Protein AF-A0A842LMY2-F1 (afdb_monomer_lite)

Secondary structure (DSSP, 8-state):
-HHHHHHHHHHHHHHHHHHHHHHSTTTTT-HHHHHHHHHHHHHHHHHHHHHTT-HHHHHHHHHHHHHHHHHHHHHHHHHHHTT-S--

Foldseek 3Di:
DVLVVLLVLLVVQLVQLVCCLPPNPLNVFFPVSSVVSVVSNLVSVLSNCVSVVVVVCNVVSVVVVVVVVVVVVVVCVVCVVVVNGGD

Structure (mmCIF, N/CA/C/O backbone):
data_AF-A0A842LMY2-F1
#
_entry.id   AF-A0A842LMY2-F1
#
loop_
_atom_site.group_PDB
_atom_site.id
_atom_site.type_symbol
_atom_site.label_atom_id
_atom_site.label_alt_id
_atom_site.label_comp_id
_atom_site.label_asym_id
_atom_site.label_entity_id
_atom_site.label_seq_id
_atom_site.pdbx_PDB_ins_code
_atom_site.Cartn_x
_atom_site.Cartn_y
_atom_site.Cartn_z
_atom_site.occupancy
_atom_site.B_iso_or_equiv
_atom_site.auth_seq_id
_atom_site.auth_comp_id
_atom_site.auth_asym_id
_atom_site.auth_atom_id
_atom_site.pdbx_PDB_model_num
ATOM 1 N N . MET A 1 1 ? 16.483 5.927 -19.472 1.00 59.88 1 MET A N 1
ATOM 2 C CA . MET A 1 1 ? 16.348 7.099 -18.576 1.00 59.88 1 MET A CA 1
ATOM 3 C C . MET A 1 1 ? 14.987 7.164 -17.877 1.00 59.88 1 MET A C 1
ATOM 5 O O . MET A 1 1 ? 14.974 7.040 -16.666 1.00 59.88 1 MET A O 1
ATOM 9 N N . TYR A 1 2 ? 13.844 7.286 -18.571 1.00 73.19 2 TYR A N 1
ATOM 10 C CA . TYR A 1 2 ? 12.528 7.371 -17.895 1.00 73.19 2 TYR A CA 1
ATOM 11 C C . TYR A 1 2 ? 12.128 6.112 -17.109 1.00 73.19 2 TYR A C 1
ATOM 13 O O . TYR A 1 2 ? 11.569 6.221 -16.022 1.00 73.19 2 TYR A O 1
ATOM 21 N N . SER A 1 3 ? 12.461 4.925 -17.616 1.00 81.88 3 SER A N 1
ATOM 22 C CA . SER A 1 3 ? 12.148 3.664 -16.933 1.00 81.88 3 SER A CA 1
ATOM 23 C C . SER A 1 3 ? 12.881 3.530 -15.593 1.00 81.88 3 SER A C 1
ATOM 25 O O . SER A 1 3 ? 12.301 3.091 -14.609 1.00 81.88 3 SER A O 1
ATOM 27 N N . GLU A 1 4 ? 14.132 3.980 -15.508 1.00 90.81 4 GLU A N 1
ATOM 28 C CA . GLU A 1 4 ? 14.915 3.911 -14.267 1.00 90.81 4 GLU A CA 1
ATOM 29 C C . GLU A 1 4 ? 14.335 4.812 -13.171 1.00 90.81 4 GLU A C 1
ATOM 31 O O . GLU A 1 4 ? 14.319 4.426 -12.007 1.00 90.81 4 GLU A O 1
ATOM 36 N N . ILE A 1 5 ? 13.781 5.974 -13.539 1.00 93.12 5 ILE A N 1
ATOM 37 C CA . ILE A 1 5 ? 13.087 6.864 -12.595 1.00 93.12 5 ILE A CA 1
ATOM 38 C C . ILE A 1 5 ? 11.890 6.142 -11.968 1.00 93.12 5 ILE A C 1
ATOM 40 O O . ILE A 1 5 ? 11.691 6.236 -10.760 1.00 93.12 5 ILE A O 1
ATOM 44 N N . ILE A 1 6 ? 11.125 5.389 -12.766 1.00 92.56 6 ILE A N 1
ATOM 45 C CA . ILE A 1 6 ? 9.979 4.600 -12.287 1.00 92.56 6 ILE A CA 1
ATOM 46 C C . ILE A 1 6 ? 10.442 3.536 -11.288 1.00 92.56 6 ILE A C 1
ATOM 48 O O . ILE A 1 6 ? 9.833 3.389 -10.229 1.00 92.56 6 ILE A O 1
ATOM 52 N N . LEU A 1 7 ? 11.541 2.838 -11.586 1.00 93.19 7 LEU A N 1
ATOM 53 C CA . LEU A 1 7 ? 12.099 1.824 -10.694 1.00 93.19 7 LEU A CA 1
ATOM 54 C C . LEU A 1 7 ? 12.592 2.430 -9.373 1.00 93.19 7 LEU A C 1
ATOM 56 O O . LEU A 1 7 ? 12.242 1.929 -8.305 1.00 93.19 7 LEU A O 1
ATOM 60 N N . TYR A 1 8 ? 13.375 3.512 -9.423 1.00 95.44 8 TYR A N 1
ATOM 61 C CA . TYR A 1 8 ? 13.890 4.164 -8.215 1.00 95.44 8 TYR A CA 1
ATOM 62 C C . TYR A 1 8 ? 12.776 4.783 -7.372 1.00 95.44 8 TYR A C 1
ATOM 64 O O . TYR A 1 8 ? 12.807 4.673 -6.147 1.00 95.44 8 TYR A O 1
ATOM 72 N N . LEU A 1 9 ? 11.768 5.381 -8.011 1.00 95.88 9 LEU A N 1
ATOM 73 C CA . LEU A 1 9 ? 10.586 5.890 -7.324 1.00 95.88 9 LEU A CA 1
ATOM 74 C C . LEU A 1 9 ? 9.793 4.751 -6.672 1.00 95.88 9 LEU A C 1
ATOM 76 O O . LEU A 1 9 ? 9.396 4.872 -5.515 1.00 95.88 9 LEU A O 1
ATOM 80 N N . GLY A 1 10 ? 9.612 3.634 -7.380 1.00 95.44 10 GLY A N 1
ATOM 81 C CA . GLY A 1 10 ? 8.963 2.436 -6.852 1.00 95.44 10 GLY A CA 1
ATOM 82 C C . GLY A 1 10 ? 9.677 1.889 -5.617 1.00 95.44 10 GLY A C 1
ATOM 83 O O . GLY A 1 10 ? 9.053 1.706 -4.575 1.00 95.44 10 GLY A O 1
ATOM 84 N N . LEU A 1 11 ? 11.000 1.719 -5.689 1.00 96.38 11 LEU A N 1
ATOM 85 C CA . LEU A 1 11 ? 11.829 1.292 -4.556 1.00 96.38 11 LEU A CA 1
ATOM 86 C C . LEU A 1 11 ? 11.746 2.265 -3.374 1.00 96.38 11 LEU A C 1
ATOM 88 O O . LEU A 1 11 ? 11.600 1.834 -2.229 1.00 96.38 11 LEU A O 1
ATOM 92 N N . PHE A 1 12 ? 11.801 3.570 -3.644 1.00 96.88 12 PHE A N 1
ATOM 93 C CA . PHE A 1 12 ? 11.662 4.599 -2.619 1.00 96.88 12 PHE A CA 1
ATOM 94 C C . PHE A 1 12 ? 10.307 4.507 -1.906 1.00 96.88 12 PHE A C 1
ATOM 96 O O . PHE A 1 12 ? 10.264 4.492 -0.678 1.00 96.88 12 PHE A O 1
ATOM 103 N N . LEU A 1 13 ? 9.213 4.377 -2.659 1.00 96.12 13 LEU A N 1
ATOM 104 C CA . LEU A 1 13 ? 7.858 4.242 -2.118 1.00 96.12 13 LEU A CA 1
ATOM 105 C C . LEU A 1 13 ? 7.682 2.961 -1.296 1.00 96.12 13 LEU A C 1
ATOM 107 O O . LEU A 1 13 ? 7.089 3.019 -0.219 1.00 96.12 13 LEU A O 1
ATOM 111 N N . VAL A 1 14 ? 8.230 1.827 -1.752 1.00 96.69 14 VAL A N 1
ATOM 112 C CA . VAL A 1 14 ? 8.178 0.559 -1.003 1.00 96.69 14 VAL A CA 1
ATOM 113 C C . VAL A 1 14 ? 8.839 0.718 0.360 1.00 96.69 14 VAL A C 1
ATOM 115 O O . VAL A 1 14 ? 8.216 0.410 1.377 1.00 96.69 14 VAL A O 1
ATOM 118 N N . LEU A 1 15 ? 10.077 1.218 0.381 1.00 96.00 15 LEU A N 1
ATOM 119 C CA . LEU A 1 15 ? 10.859 1.367 1.607 1.00 96.00 15 LEU A CA 1
ATOM 120 C C . LEU A 1 15 ? 10.243 2.407 2.541 1.00 96.00 15 LEU A C 1
ATOM 122 O O . LEU A 1 15 ? 10.052 2.137 3.726 1.00 96.00 15 LEU A O 1
ATOM 126 N N . PHE A 1 16 ? 9.896 3.580 2.012 1.00 95.25 16 PHE A N 1
ATOM 127 C CA . PHE A 1 16 ? 9.340 4.662 2.813 1.00 95.25 16 PHE A CA 1
ATOM 128 C C . PHE A 1 16 ? 7.957 4.301 3.360 1.00 95.25 16 PHE A C 1
ATOM 130 O O . PHE A 1 16 ? 7.710 4.494 4.546 1.00 95.25 16 PHE A O 1
ATOM 137 N N . GLY A 1 17 ? 7.086 3.707 2.539 1.00 92.25 17 GLY A N 1
ATOM 138 C CA . GLY A 1 17 ? 5.780 3.214 2.972 1.00 92.25 17 GLY A CA 1
ATOM 139 C C . GLY A 1 17 ? 5.902 2.136 4.049 1.00 92.25 17 GLY A C 1
ATOM 140 O O . GLY A 1 17 ? 5.251 2.231 5.085 1.00 92.25 17 GLY A O 1
ATOM 141 N N . ALA A 1 18 ? 6.801 1.161 3.875 1.00 94.12 18 ALA A N 1
ATOM 142 C CA . ALA A 1 18 ? 7.020 0.103 4.864 1.00 94.12 18 ALA A CA 1
ATOM 143 C C . ALA A 1 18 ? 7.528 0.648 6.210 1.00 94.12 18 ALA A C 1
ATOM 145 O O . ALA A 1 18 ? 7.025 0.263 7.267 1.00 94.12 18 ALA A O 1
ATOM 146 N N . ILE A 1 19 ? 8.482 1.584 6.184 1.00 94.69 19 ILE A N 1
ATOM 147 C CA . ILE A 1 19 ? 8.966 2.262 7.395 1.00 94.69 19 ILE A CA 1
ATOM 148 C C . ILE A 1 19 ? 7.838 3.083 8.023 1.00 94.69 19 ILE A C 1
ATOM 150 O O . ILE A 1 19 ? 7.636 3.016 9.235 1.00 94.69 19 ILE A O 1
ATOM 154 N N . ALA A 1 20 ? 7.066 3.811 7.215 1.00 91.75 20 ALA A N 1
ATOM 155 C CA . ALA A 1 20 ? 5.958 4.633 7.681 1.00 91.75 20 ALA A CA 1
ATOM 156 C C . ALA A 1 20 ? 4.840 3.806 8.328 1.00 91.75 20 ALA A C 1
ATOM 158 O O . ALA A 1 20 ? 4.188 4.308 9.233 1.00 91.75 20 ALA A O 1
ATOM 159 N N . VAL A 1 21 ? 4.620 2.543 7.949 1.00 92.75 21 VAL A N 1
ATOM 160 C CA . VAL A 1 21 ? 3.636 1.668 8.624 1.00 92.75 21 VAL A CA 1
ATOM 161 C C . VAL A 1 21 ? 4.010 1.408 10.089 1.00 92.75 21 VAL A C 1
ATOM 163 O O . VAL A 1 21 ? 3.122 1.326 10.939 1.00 92.75 21 VAL A O 1
ATOM 166 N N . VAL A 1 22 ? 5.306 1.291 10.394 1.00 90.50 22 VAL A N 1
ATOM 167 C CA . VAL A 1 22 ? 5.806 0.943 11.737 1.00 90.50 22 VAL A CA 1
ATOM 168 C C . VAL A 1 22 ? 6.162 2.181 12.558 1.00 90.50 22 VAL A C 1
ATOM 170 O O . VAL A 1 22 ? 5.820 2.262 13.735 1.00 90.50 22 VAL A O 1
ATOM 173 N N . TYR A 1 23 ? 6.841 3.143 11.937 1.00 90.31 23 TYR A N 1
ATOM 174 C CA . TYR A 1 23 ? 7.425 4.315 12.592 1.00 90.31 23 TYR A CA 1
ATOM 175 C C . TYR A 1 23 ? 6.772 5.636 12.177 1.00 90.31 23 TYR A C 1
ATOM 177 O O . TYR A 1 23 ? 7.249 6.702 12.562 1.00 90.31 23 TYR A O 1
ATOM 185 N N . GLY A 1 24 ? 5.705 5.598 11.377 1.00 83.38 24 GLY A N 1
ATOM 186 C CA . GLY A 1 24 ? 5.006 6.806 10.958 1.00 83.38 24 GLY A CA 1
ATOM 187 C C . GLY A 1 24 ? 4.387 7.563 12.141 1.00 83.38 24 GLY A C 1
ATOM 188 O O . GLY A 1 24 ? 4.047 6.962 13.163 1.00 83.38 24 GLY A O 1
ATOM 189 N N . PRO A 1 25 ? 4.206 8.886 12.025 1.00 76.94 25 PRO A N 1
ATOM 190 C CA . PRO A 1 25 ? 3.478 9.649 13.030 1.00 76.94 25 PRO A CA 1
ATOM 191 C C . PRO A 1 25 ? 2.065 9.072 13.192 1.00 76.94 25 PRO A C 1
ATOM 193 O O . PRO A 1 25 ? 1.421 8.701 12.216 1.00 76.94 25 PRO A O 1
ATOM 196 N N . GLU A 1 26 ? 1.606 8.947 14.439 1.00 79.62 26 GLU A N 1
ATOM 197 C CA . GLU A 1 26 ? 0.242 8.511 14.794 1.00 79.62 26 GLU A CA 1
ATOM 198 C C . GLU A 1 26 ? -0.152 7.076 14.397 1.00 79.62 26 GLU A C 1
ATOM 200 O O . GLU A 1 26 ? -1.256 6.631 14.723 1.00 79.62 26 GLU A O 1
ATOM 205 N N . VAL A 1 27 ? 0.765 6.280 13.829 1.00 76.31 27 VAL A N 1
ATOM 206 C CA . VAL 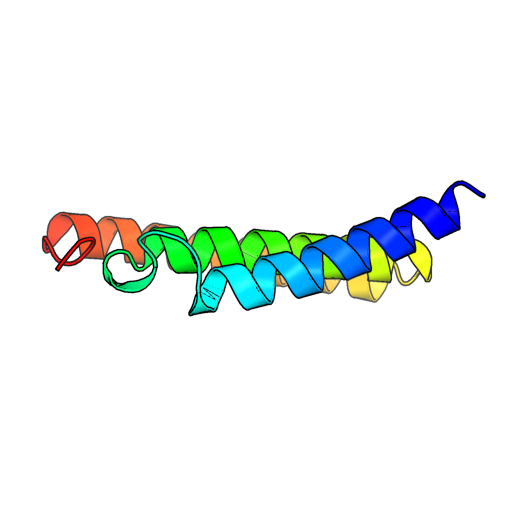A 1 27 ? 0.504 4.858 13.541 1.00 76.31 27 VAL A CA 1
ATOM 207 C C . VAL A 1 27 ? 0.131 4.075 14.790 1.00 76.31 27 VAL A C 1
ATOM 209 O O . VAL A 1 27 ? -0.668 3.150 14.723 1.00 76.31 27 VAL A O 1
ATOM 212 N N . GLY A 1 28 ? 0.648 4.447 15.961 1.00 71.12 28 GLY A N 1
ATOM 213 C CA . GLY A 1 28 ? 0.283 3.816 17.22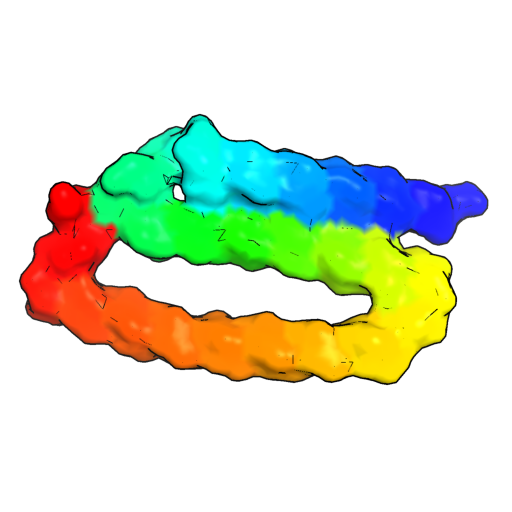8 1.00 71.12 28 GLY A CA 1
ATOM 214 C C . GLY A 1 28 ? -1.212 3.898 17.553 1.00 71.12 28 GLY A C 1
ATOM 215 O O . GLY A 1 28 ? -1.720 2.980 18.186 1.00 71.12 28 GLY A O 1
ATOM 216 N N . ARG A 1 29 ? -1.901 4.950 17.091 1.00 74.31 29 ARG A N 1
ATOM 217 C CA . ARG A 1 29 ? -3.259 5.312 17.523 1.00 74.31 29 ARG A CA 1
ATOM 218 C C . ARG A 1 29 ? -4.341 4.980 16.508 1.00 74.31 29 ARG A C 1
ATOM 220 O O . ARG A 1 29 ? -5.469 4.746 16.908 1.00 74.31 29 ARG A O 1
ATOM 227 N N . SER A 1 30 ? -4.015 4.949 15.214 1.00 81.62 30 SER A N 1
ATOM 228 C CA . SER A 1 30 ? -5.023 4.739 14.174 1.00 81.62 30 SER A CA 1
ATOM 229 C C . SER A 1 30 ? -4.665 3.622 13.203 1.00 81.62 30 SER A C 1
ATOM 231 O O . SER A 1 30 ? -3.658 3.669 12.489 1.00 81.62 30 SER A O 1
ATOM 233 N N . ALA A 1 31 ? -5.553 2.627 13.124 1.00 86.06 31 ALA A N 1
ATOM 234 C CA . ALA A 1 31 ? -5.471 1.560 12.129 1.00 86.06 31 ALA A CA 1
ATOM 235 C C . ALA A 1 31 ? -5.612 2.094 10.690 1.00 86.06 31 ALA A C 1
ATOM 237 O O . ALA A 1 31 ? -5.035 1.519 9.767 1.00 86.06 31 ALA A O 1
ATOM 238 N N . LEU A 1 32 ? -6.326 3.211 10.506 1.00 89.31 32 LEU A N 1
ATOM 239 C CA . LEU A 1 32 ? -6.491 3.862 9.206 1.00 89.31 32 LEU A CA 1
ATOM 240 C C . LEU A 1 32 ? -5.160 4.425 8.695 1.00 89.31 32 LEU A C 1
ATOM 242 O O . LEU A 1 32 ? -4.800 4.194 7.545 1.00 89.31 32 LEU A O 1
ATOM 246 N N . ILE A 1 33 ? -4.399 5.106 9.556 1.00 90.19 33 ILE A N 1
ATOM 247 C CA . ILE A 1 33 ? -3.102 5.695 9.185 1.00 90.19 33 ILE A CA 1
ATOM 248 C C . ILE A 1 33 ? -2.104 4.597 8.797 1.00 90.19 33 ILE A C 1
ATOM 250 O O . ILE A 1 33 ? -1.415 4.717 7.784 1.00 90.19 33 ILE A O 1
ATOM 254 N N . ARG A 1 34 ? -2.077 3.478 9.538 1.00 90.94 34 ARG A N 1
ATOM 255 C CA . ARG A 1 34 ? -1.260 2.308 9.161 1.00 90.94 34 ARG A CA 1
ATOM 256 C C . ARG A 1 34 ? -1.625 1.781 7.782 1.00 90.94 34 ARG A C 1
ATOM 258 O O . ARG A 1 34 ? -0.738 1.458 7.001 1.00 90.94 34 ARG A O 1
ATOM 265 N N . TYR A 1 35 ? -2.917 1.693 7.493 1.00 93.25 35 TYR A N 1
ATOM 266 C CA . TYR A 1 35 ? -3.393 1.204 6.209 1.00 93.25 35 TYR A CA 1
ATOM 267 C C . TYR A 1 35 ? -3.032 2.148 5.058 1.00 93.25 35 TYR A C 1
ATOM 269 O O . TYR A 1 35 ? -2.538 1.693 4.033 1.00 93.25 35 TYR A O 1
ATOM 277 N N . ILE A 1 36 ? -3.167 3.462 5.248 1.00 91.75 36 ILE A N 1
ATOM 278 C CA . ILE A 1 36 ? -2.736 4.457 4.256 1.00 91.75 36 ILE A CA 1
ATOM 279 C C . ILE A 1 36 ? -1.233 4.324 3.967 1.00 91.75 36 ILE A C 1
ATOM 281 O O . ILE A 1 36 ? -0.826 4.316 2.807 1.00 91.75 36 ILE A O 1
ATOM 285 N N . ASN A 1 37 ? -0.402 4.147 4.998 1.00 93.69 37 ASN A N 1
ATOM 286 C CA . ASN A 1 37 ? 1.039 3.946 4.810 1.00 93.69 37 ASN A CA 1
ATOM 287 C C . ASN A 1 37 ? 1.355 2.630 4.069 1.00 93.69 37 ASN A C 1
ATOM 289 O O . ASN A 1 37 ? 2.301 2.571 3.280 1.00 93.69 37 ASN A O 1
ATOM 293 N N . LEU A 1 38 ? 0.539 1.590 4.269 1.00 94.38 38 LEU A N 1
ATOM 294 C CA . LEU A 1 38 ? 0.651 0.318 3.554 1.00 94.38 38 LEU A CA 1
ATOM 295 C C . LEU A 1 38 ? 0.306 0.467 2.061 1.00 94.38 38 LEU A C 1
ATOM 297 O O . LEU A 1 38 ? 0.964 -0.134 1.208 1.00 94.38 38 LEU A O 1
ATOM 301 N N . GLU A 1 39 ? -0.678 1.304 1.729 1.00 94.62 39 GLU A N 1
ATOM 302 C CA . GLU A 1 39 ? -1.037 1.612 0.340 1.00 94.62 39 GLU A CA 1
ATOM 303 C C . GLU A 1 39 ? 0.095 2.344 -0.391 1.00 94.62 39 GLU A C 1
ATOM 305 O O . GLU A 1 39 ? 0.392 2.012 -1.536 1.00 94.62 39 GLU A O 1
ATOM 310 N N . ILE A 1 40 ? 0.817 3.254 0.277 1.00 94.69 40 ILE A N 1
ATOM 311 C CA . ILE A 1 40 ? 2.008 3.914 -0.299 1.00 94.69 40 ILE A CA 1
ATOM 312 C C . ILE A 1 40 ? 3.058 2.876 -0.718 1.00 94.69 40 ILE A C 1
ATOM 314 O O . ILE A 1 40 ? 3.594 2.944 -1.827 1.00 94.69 40 ILE A O 1
ATOM 318 N N . SER A 1 41 ? 3.321 1.888 0.142 1.00 95.94 41 SER A N 1
ATOM 319 C CA . SER A 1 41 ? 4.235 0.789 -0.186 1.00 95.94 41 SER A CA 1
ATOM 320 C C . SER A 1 41 ? 3.711 -0.044 -1.364 1.00 95.94 41 SER A C 1
ATOM 322 O O . SER A 1 41 ? 4.467 -0.379 -2.277 1.00 95.94 41 SER A O 1
ATOM 324 N N . SER A 1 42 ? 2.399 -0.297 -1.401 1.00 95.69 42 SER A N 1
ATOM 325 C CA . SER A 1 42 ? 1.741 -1.055 -2.471 1.00 95.69 42 SER A CA 1
ATOM 326 C C . SER A 1 42 ? 1.835 -0.358 -3.834 1.00 95.69 42 SER A C 1
ATOM 328 O O . SER A 1 42 ? 2.140 -1.005 -4.837 1.00 95.69 42 SER A O 1
ATOM 330 N N . PHE A 1 43 ? 1.688 0.969 -3.893 1.00 95.69 43 PHE A N 1
ATOM 331 C CA . PHE A 1 43 ? 1.937 1.737 -5.121 1.00 95.69 43 PHE A CA 1
ATOM 332 C C . PHE A 1 43 ? 3.390 1.623 -5.597 1.00 95.69 43 PHE A C 1
ATOM 334 O O . PHE A 1 43 ? 3.642 1.556 -6.801 1.00 95.69 43 PHE A O 1
ATOM 341 N N . GLY A 1 44 ? 4.350 1.535 -4.674 1.00 95.25 44 GLY A N 1
ATOM 342 C CA . GLY A 1 44 ? 5.746 1.269 -5.016 1.00 95.25 44 GLY A CA 1
ATOM 343 C C . GLY A 1 44 ? 5.935 -0.074 -5.730 1.00 95.25 44 GLY A C 1
ATOM 344 O O . GLY A 1 44 ? 6.621 -0.139 -6.750 1.00 95.25 44 GLY A O 1
ATOM 345 N N . VAL A 1 45 ? 5.257 -1.129 -5.263 1.00 95.69 45 VAL A N 1
ATOM 346 C CA . VAL A 1 45 ? 5.258 -2.453 -5.915 1.00 95.69 45 VAL A CA 1
ATOM 347 C C . VAL A 1 45 ? 4.642 -2.388 -7.318 1.00 95.69 45 VAL A C 1
ATOM 349 O O . VAL A 1 45 ? 5.194 -2.965 -8.256 1.00 95.69 45 VAL A O 1
ATOM 352 N N . MET A 1 46 ? 3.551 -1.635 -7.501 1.00 95.56 46 MET A N 1
ATOM 353 C CA . MET A 1 46 ? 2.935 -1.435 -8.822 1.00 95.56 46 MET A CA 1
ATOM 354 C C . MET A 1 46 ? 3.904 -0.787 -9.818 1.00 95.56 46 MET A C 1
ATOM 356 O O . MET A 1 46 ? 3.994 -1.224 -10.965 1.00 95.56 46 MET A O 1
ATOM 360 N N . LEU A 1 47 ? 4.669 0.221 -9.388 1.00 94.50 47 LEU A N 1
ATOM 361 C CA . LEU A 1 47 ? 5.678 0.866 -10.237 1.00 94.50 47 LEU A CA 1
ATOM 362 C C . LEU A 1 47 ? 6.817 -0.092 -10.612 1.00 94.50 47 LEU A C 1
ATOM 364 O O . LEU A 1 47 ? 7.309 -0.048 -11.739 1.00 94.50 47 LEU A O 1
ATOM 368 N N . ILE A 1 48 ? 7.201 -0.995 -9.708 1.00 94.00 48 ILE A N 1
ATOM 369 C CA . ILE A 1 48 ? 8.204 -2.028 -9.994 1.00 94.00 48 ILE A CA 1
ATOM 370 C C . ILE A 1 48 ? 7.678 -3.010 -11.052 1.00 94.00 48 ILE A C 1
ATOM 372 O O . ILE A 1 48 ? 8.382 -3.291 -12.020 1.00 94.00 48 ILE A O 1
ATOM 376 N N . PHE A 1 49 ? 6.437 -3.494 -10.933 1.00 93.69 49 PHE A N 1
ATOM 377 C CA . PHE A 1 49 ? 5.845 -4.362 -11.963 1.00 93.69 49 PHE A CA 1
ATOM 378 C C . PHE A 1 49 ? 5.698 -3.660 -13.313 1.00 93.69 49 PHE A C 1
ATOM 380 O O . PHE A 1 49 ? 5.937 -4.274 -14.354 1.00 93.69 49 PHE A O 1
ATOM 387 N N . LEU A 1 50 ? 5.376 -2.364 -13.301 1.00 92.38 50 LEU A N 1
ATOM 388 C CA . LEU A 1 50 ? 5.331 -1.551 -14.511 1.00 92.38 50 LEU A CA 1
ATOM 389 C C . LEU A 1 50 ? 6.706 -1.463 -15.194 1.00 92.38 50 LEU A C 1
ATOM 391 O O . LEU A 1 50 ? 6.778 -1.564 -16.417 1.00 92.38 50 LEU A O 1
ATOM 395 N N . TYR A 1 51 ? 7.793 -1.324 -14.427 1.00 92.06 51 TYR A N 1
ATOM 396 C CA . TYR A 1 51 ? 9.159 -1.287 -14.965 1.00 92.06 51 TYR A CA 1
ATOM 397 C C . TYR A 1 51 ? 9.561 -2.587 -15.674 1.00 92.06 51 TYR A C 1
ATOM 399 O O . TYR A 1 51 ? 10.193 -2.540 -16.729 1.00 92.06 51 TYR A O 1
ATOM 407 N N . TYR A 1 52 ? 9.178 -3.741 -15.123 1.00 90.50 52 TYR A N 1
ATOM 408 C CA . TYR A 1 52 ? 9.502 -5.049 -15.703 1.00 90.50 52 TYR A CA 1
ATOM 409 C C . TYR A 1 52 ? 8.572 -5.473 -16.851 1.00 90.50 52 TYR A C 1
ATOM 411 O O . TYR A 1 52 ? 8.736 -6.565 -17.384 1.00 90.50 52 TYR A O 1
ATOM 419 N N . PHE A 1 53 ? 7.616 -4.628 -17.259 1.00 86.75 53 PHE A N 1
ATOM 420 C CA . PHE A 1 53 ? 6.594 -4.950 -18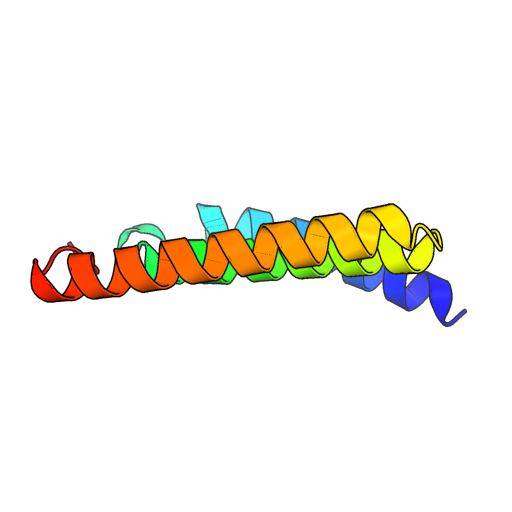.267 1.00 86.75 53 PHE A CA 1
ATOM 421 C C . PHE A 1 53 ? 5.747 -6.19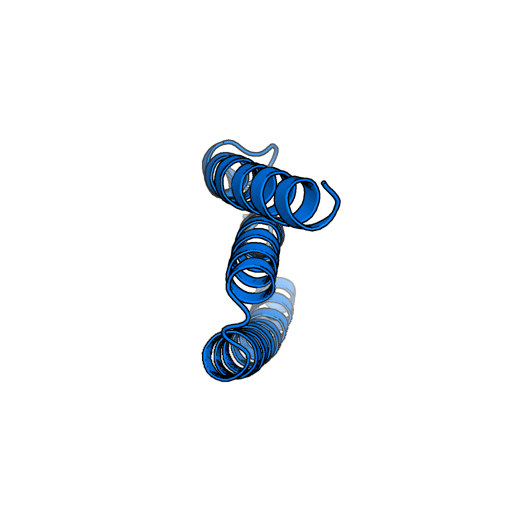4 -17.929 1.00 86.75 53 PHE A C 1
ATOM 423 O O . PHE A 1 53 ? 5.080 -6.767 -18.796 1.00 86.75 53 PHE A O 1
ATOM 430 N N . GLU A 1 54 ? 5.690 -6.567 -16.649 1.00 87.50 54 GLU A N 1
ATOM 431 C CA . GLU A 1 54 ? 4.927 -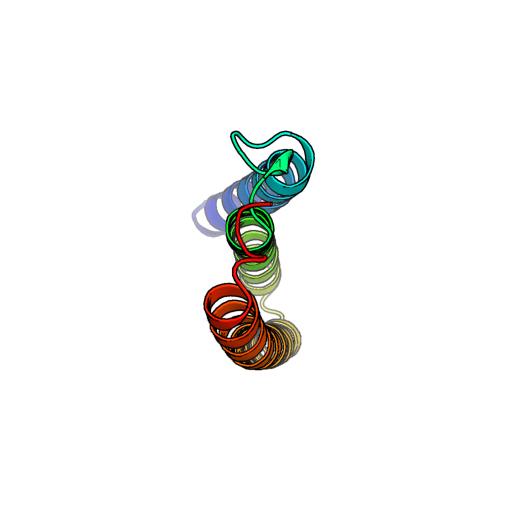7.710 -16.147 1.00 87.50 54 GLU A CA 1
ATOM 432 C C . GLU A 1 54 ? 3.448 -7.335 -15.985 1.00 87.50 54 GLU A C 1
ATOM 434 O O . GLU A 1 54 ? 2.920 -7.159 -14.885 1.00 87.50 54 GLU A O 1
ATOM 439 N N . THR A 1 55 ? 2.756 -7.179 -17.115 1.00 90.44 55 THR A N 1
ATOM 440 C CA . THR A 1 55 ? 1.380 -6.648 -17.153 1.00 90.44 55 THR A CA 1
ATOM 441 C C . THR A 1 55 ? 0.390 -7.559 -16.419 1.00 90.44 55 THR A C 1
ATOM 443 O O . THR A 1 55 ? -0.513 -7.072 -15.739 1.00 90.44 55 THR A O 1
ATOM 446 N N . LEU A 1 56 ? 0.572 -8.883 -16.498 1.00 93.69 56 LEU A N 1
ATOM 447 C CA . LEU A 1 56 ? -0.278 -9.843 -15.788 1.00 93.69 56 LEU A CA 1
ATOM 448 C C . LEU A 1 56 ? -0.110 -9.730 -14.264 1.00 93.69 56 LEU A C 1
ATOM 450 O O . LEU A 1 56 ? -1.103 -9.751 -13.531 1.00 93.69 56 LEU A O 1
ATOM 454 N N . ALA A 1 57 ? 1.131 -9.566 -13.794 1.00 93.44 57 ALA A N 1
ATOM 455 C CA . ALA A 1 57 ? 1.428 -9.356 -12.380 1.00 93.44 57 ALA A CA 1
ATOM 456 C C . ALA A 1 57 ? 0.843 -8.026 -11.894 1.00 93.44 57 ALA A C 1
ATOM 458 O O . ALA A 1 57 ? 0.169 -7.994 -10.865 1.00 93.44 57 ALA A O 1
ATOM 459 N N . LEU A 1 58 ? 1.021 -6.953 -12.671 1.00 95.19 58 LEU A N 1
ATOM 460 C CA . LEU A 1 58 ? 0.487 -5.630 -12.358 1.00 95.19 58 LEU A CA 1
ATOM 461 C C . LEU A 1 58 ? -1.040 -5.647 -12.218 1.00 95.19 58 LEU A C 1
ATOM 463 O O . LEU A 1 58 ? -1.565 -5.187 -11.208 1.00 95.19 58 LEU A O 1
ATOM 467 N N . LEU A 1 59 ? -1.755 -6.206 -13.197 1.00 96.06 59 LEU A N 1
ATOM 468 C CA . LEU A 1 59 ? -3.220 -6.255 -13.182 1.00 96.06 59 LEU A CA 1
ATOM 469 C C . LEU A 1 59 ? -3.757 -7.095 -12.022 1.00 96.06 59 LEU A C 1
ATOM 471 O O . LEU A 1 59 ? -4.689 -6.675 -11.337 1.00 96.06 59 LEU A O 1
ATOM 475 N N . THR A 1 60 ? -3.152 -8.258 -11.776 1.00 95.88 60 THR A N 1
ATOM 476 C CA . THR A 1 60 ? -3.555 -9.134 -10.668 1.00 95.88 60 THR A CA 1
ATOM 477 C C . THR A 1 60 ? -3.315 -8.456 -9.326 1.00 95.88 60 THR A C 1
ATOM 479 O O . THR A 1 60 ? -4.175 -8.496 -8.447 1.00 95.88 60 THR A O 1
ATOM 482 N N . TYR A 1 61 ? -2.169 -7.793 -9.178 1.00 96.12 61 TYR A N 1
ATOM 483 C CA . TYR A 1 61 ? -1.831 -7.068 -7.966 1.00 96.12 61 TYR A CA 1
ATOM 484 C C . TYR A 1 61 ? -2.799 -5.908 -7.723 1.00 96.12 61 TYR A C 1
ATOM 486 O O . TYR A 1 61 ? -3.399 -5.850 -6.657 1.00 96.12 61 TYR A O 1
ATOM 494 N N . VAL A 1 62 ? -3.046 -5.056 -8.724 1.00 96.25 62 VAL A N 1
ATOM 495 C CA . VAL A 1 62 ? -4.007 -3.941 -8.623 1.00 96.25 62 VAL A CA 1
ATOM 496 C C . VAL A 1 62 ? -5.414 -4.437 -8.283 1.00 96.25 62 VAL A C 1
ATOM 498 O O . VAL A 1 62 ? -6.090 -3.846 -7.439 1.00 96.25 62 VAL A O 1
ATOM 501 N N . ALA A 1 63 ? -5.866 -5.531 -8.901 1.00 97.38 63 ALA A N 1
ATOM 502 C CA . ALA A 1 63 ? -7.164 -6.120 -8.588 1.00 97.38 63 ALA A CA 1
ATOM 503 C C . ALA A 1 63 ? -7.227 -6.587 -7.125 1.00 97.38 63 ALA A C 1
ATOM 505 O O . ALA A 1 63 ? -8.187 -6.280 -6.417 1.00 97.38 63 ALA A O 1
ATOM 506 N N . ALA A 1 64 ? -6.190 -7.282 -6.654 1.00 97.00 64 ALA A N 1
ATOM 507 C CA . ALA A 1 64 ? -6.111 -7.761 -5.281 1.00 97.00 64 ALA A CA 1
ATOM 508 C C . ALA A 1 64 ? -6.058 -6.608 -4.269 1.00 97.00 64 ALA A C 1
ATOM 510 O O . ALA A 1 64 ? -6.844 -6.615 -3.321 1.00 97.00 64 ALA A O 1
ATOM 511 N N . THR A 1 65 ? -5.195 -5.604 -4.472 1.00 96.12 65 THR A N 1
ATOM 512 C CA . THR A 1 65 ? -5.094 -4.459 -3.554 1.00 96.12 65 THR A CA 1
ATOM 513 C C . THR A 1 65 ? -6.407 -3.697 -3.498 1.00 96.12 65 THR A C 1
ATOM 515 O O . THR A 1 65 ? -6.900 -3.446 -2.408 1.00 96.12 65 THR A O 1
ATOM 518 N N . THR A 1 66 ? -7.056 -3.453 -4.640 1.00 96.25 66 THR A N 1
ATOM 519 C CA . THR A 1 66 ? -8.357 -2.767 -4.686 1.00 96.25 66 THR A CA 1
ATOM 520 C C . THR A 1 66 ? -9.433 -3.527 -3.906 1.00 96.25 66 THR A C 1
ATOM 522 O O . THR A 1 66 ? -10.185 -2.929 -3.135 1.00 96.25 66 THR A O 1
ATOM 525 N N . LEU A 1 67 ? -9.515 -4.854 -4.064 1.00 97.50 67 LEU A N 1
ATOM 526 C CA . LEU A 1 67 ? -10.460 -5.677 -3.301 1.00 97.50 67 LEU A CA 1
ATOM 527 C C . LEU A 1 67 ? -10.170 -5.626 -1.798 1.00 97.50 67 LEU A C 1
ATOM 529 O O . LEU A 1 67 ? -11.097 -5.494 -0.996 1.00 97.50 67 LEU A O 1
ATOM 533 N N . ILE A 1 68 ? -8.893 -5.686 -1.420 1.00 95.94 68 ILE A N 1
ATOM 534 C CA . ILE A 1 68 ? -8.450 -5.545 -0.033 1.00 95.94 68 ILE A CA 1
ATOM 535 C C . ILE A 1 68 ? -8.864 -4.168 0.510 1.00 95.94 68 ILE A C 1
ATOM 537 O O . ILE A 1 68 ? -9.489 -4.110 1.570 1.00 95.94 68 ILE A O 1
ATOM 541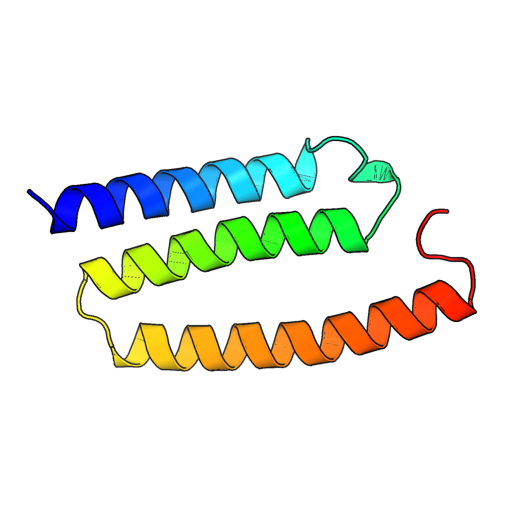 N N . THR A 1 69 ? -8.637 -3.080 -0.231 1.00 95.50 69 THR A N 1
ATOM 542 C CA . THR A 1 69 ? -9.057 -1.722 0.147 1.00 95.50 69 THR A CA 1
ATOM 543 C C . THR A 1 69 ? -10.548 -1.624 0.396 1.00 95.50 69 THR A C 1
ATOM 545 O O . THR A 1 69 ? -10.964 -1.069 1.410 1.00 95.50 69 THR A O 1
ATOM 548 N N . LEU A 1 70 ? -11.375 -2.207 -0.472 1.00 96.19 70 LEU A N 1
ATOM 549 C CA . LEU A 1 70 ? -12.827 -2.199 -0.291 1.00 96.19 70 LEU A CA 1
ATOM 550 C C . LEU A 1 70 ? -13.254 -2.908 1.000 1.00 96.19 70 LEU A C 1
ATOM 552 O O . LEU A 1 70 ? -14.145 -2.428 1.707 1.00 96.19 70 LEU A O 1
ATOM 556 N N . VAL A 1 71 ? -12.611 -4.030 1.331 1.00 96.44 71 VAL A N 1
ATOM 557 C CA . VAL A 1 71 ? -12.855 -4.743 2.591 1.00 96.44 71 VAL A CA 1
ATOM 558 C C . VAL A 1 71 ? -12.400 -3.896 3.782 1.00 96.44 71 VAL A C 1
ATOM 560 O O . VAL A 1 71 ? -13.164 -3.735 4.735 1.00 96.44 71 VAL A O 1
ATOM 563 N N . PHE A 1 72 ? -11.207 -3.301 3.723 1.00 95.00 72 PHE A N 1
ATOM 564 C CA . PHE A 1 72 ? -10.677 -2.458 4.797 1.00 95.00 72 PHE A CA 1
ATOM 565 C C . PHE A 1 72 ? -11.504 -1.196 5.030 1.00 95.00 72 PHE A C 1
ATOM 567 O O . PHE A 1 72 ? -11.767 -0.868 6.182 1.00 95.00 72 PHE A O 1
ATOM 574 N N . ILE A 1 73 ? -12.008 -0.538 3.985 1.00 95.06 73 ILE A N 1
ATOM 575 C CA . ILE A 1 73 ? -12.925 0.602 4.126 1.00 95.06 73 ILE A CA 1
ATOM 576 C C . ILE A 1 73 ? -14.157 0.194 4.939 1.00 95.06 73 ILE A C 1
ATOM 578 O O . ILE A 1 73 ? -14.524 0.883 5.890 1.00 95.06 73 ILE A O 1
ATOM 582 N N . ARG A 1 74 ? -14.768 -0.957 4.627 1.00 94.19 74 ARG A N 1
ATOM 583 C CA . ARG A 1 74 ? -15.913 -1.463 5.403 1.00 94.19 74 ARG A CA 1
ATOM 584 C C . ARG A 1 74 ? -15.538 -1.767 6.853 1.00 94.19 74 ARG A C 1
ATOM 586 O O . ARG A 1 74 ? -16.337 -1.511 7.753 1.00 94.19 74 ARG A O 1
ATOM 593 N N . LEU A 1 75 ? -14.335 -2.285 7.090 1.00 94.31 75 LEU A N 1
ATOM 594 C CA . LEU A 1 75 ? -13.824 -2.505 8.443 1.00 94.31 75 LEU A CA 1
ATOM 595 C C . LEU A 1 75 ? -13.615 -1.186 9.194 1.00 94.31 75 LEU A C 1
ATOM 597 O O . LEU A 1 75 ? -14.009 -1.100 10.354 1.00 94.31 75 LEU A O 1
ATOM 601 N N . PHE A 1 76 ? -13.061 -0.153 8.555 1.00 93.06 76 PHE A N 1
ATOM 602 C CA . PHE A 1 76 ? -12.850 1.148 9.187 1.00 93.06 76 PHE A CA 1
ATOM 603 C C . PHE A 1 76 ? -14.157 1.834 9.548 1.00 93.06 76 PHE A C 1
ATOM 605 O O . PHE A 1 76 ? -14.269 2.315 10.669 1.00 93.06 76 PHE A O 1
ATOM 612 N N . VAL A 1 77 ? -15.162 1.810 8.668 1.00 92.75 77 VAL A N 1
ATOM 613 C CA . VAL A 1 77 ? -16.497 2.348 8.980 1.00 92.75 77 VAL A CA 1
ATOM 614 C C . VAL A 1 77 ? -17.070 1.663 10.220 1.00 92.75 77 VAL A C 1
ATOM 616 O O . VAL A 1 77 ? -17.447 2.333 11.177 1.00 92.75 77 VAL A O 1
ATOM 619 N N . LYS A 1 78 ? -17.030 0.327 10.269 1.00 92.88 78 LYS A N 1
ATOM 620 C CA . LYS A 1 78 ? -17.510 -0.427 11.433 1.00 92.88 78 LYS A CA 1
ATOM 621 C C . LYS A 1 78 ? -16.708 -0.114 12.701 1.00 92.88 78 LYS A C 1
ATOM 623 O O . LYS A 1 78 ? -17.269 -0.021 13.787 1.00 92.88 78 LYS A O 1
ATOM 628 N N . MET A 1 79 ? -15.387 0.036 12.596 1.00 88.94 79 MET A N 1
ATOM 629 C CA . MET A 1 79 ? -14.556 0.431 13.737 1.00 88.94 79 MET A CA 1
ATOM 630 C C . MET A 1 79 ? -14.843 1.864 14.198 1.00 88.94 79 MET A C 1
ATOM 632 O O . MET A 1 79 ? -14.763 2.119 15.400 1.00 88.94 79 MET A O 1
ATOM 636 N N . ALA A 1 80 ? -15.213 2.764 13.281 1.00 87.56 80 ALA A N 1
ATOM 637 C CA . ALA A 1 80 ? -15.615 4.135 13.593 1.00 87.56 80 ALA A CA 1
ATOM 638 C C . ALA A 1 80 ? -16.889 4.136 14.434 1.00 87.56 80 ALA A C 1
ATOM 640 O O . ALA A 1 80 ? -16.931 4.756 15.492 1.00 87.56 80 ALA A O 1
ATOM 641 N N . GLU A 1 81 ? -17.891 3.369 13.997 1.00 89.06 81 GLU A N 1
ATOM 642 C CA . GLU A 1 81 ? -19.171 3.204 14.694 1.00 89.06 81 GLU A CA 1
ATOM 643 C C . GLU A 1 81 ? -18.997 2.632 16.109 1.00 89.06 81 GLU A C 1
ATOM 645 O O . GLU A 1 81 ? -19.734 2.990 17.022 1.00 89.06 81 GLU A O 1
ATOM 650 N N . MET A 1 82 ? -17.998 1.767 16.313 1.00 88.56 82 MET A N 1
ATOM 651 C CA . MET A 1 82 ? -17.672 1.193 17.623 1.00 88.56 82 MET A CA 1
ATOM 652 C C . MET A 1 82 ? -16.783 2.100 18.495 1.00 88.56 82 MET A C 1
ATOM 654 O O . MET A 1 82 ? -16.472 1.716 19.621 1.00 88.56 82 MET A O 1
ATOM 658 N N . GLY A 1 83 ? -16.325 3.253 17.990 1.00 80.25 83 GLY A N 1
ATOM 659 C CA . GLY A 1 83 ? -15.398 4.145 18.697 1.00 80.25 83 GLY A CA 1
ATOM 660 C C . GLY A 1 83 ? -13.979 3.584 18.870 1.00 80.25 83 GLY A C 1
ATOM 661 O O . GLY A 1 83 ? -13.262 4.002 19.773 1.00 80.25 83 GLY A O 1
ATOM 662 N N . ARG A 1 84 ? -13.566 2.619 18.035 1.00 75.38 84 ARG A N 1
ATOM 663 C CA . ARG A 1 84 ? -12.293 1.871 18.156 1.00 75.38 84 ARG A CA 1
ATOM 664 C C . ARG A 1 84 ? -11.226 2.281 17.136 1.00 75.38 84 ARG A C 1
ATOM 666 O O . ARG A 1 84 ? -10.230 1.582 16.983 1.00 75.38 84 ARG A O 1
ATOM 673 N N . LEU A 1 85 ? -11.449 3.359 16.383 1.00 66.19 85 LEU A N 1
ATOM 674 C CA . LEU A 1 85 ? -10.497 3.813 15.361 1.00 66.19 85 LEU A CA 1
ATOM 675 C C . LEU A 1 85 ? -9.274 4.542 15.919 1.00 66.19 85 LEU A C 1
ATOM 677 O O . LEU A 1 85 ? -8.256 4.567 15.231 1.00 66.19 85 LEU A O 1
ATOM 681 N N . GLU A 1 86 ? -9.392 5.135 17.107 1.00 63.22 86 GLU A N 1
ATOM 682 C CA . GLU A 1 86 ? -8.382 6.023 17.710 1.00 63.22 86 GLU A CA 1
ATOM 683 C C . GLU A 1 86 ? -7.933 5.579 19.119 1.00 63.22 86 GLU A C 1
ATOM 685 O O . GLU A 1 86 ? -7.130 6.266 19.753 1.00 63.22 86 GLU A O 1
ATOM 690 N N . SER A 1 87 ? -8.478 4.459 19.617 1.00 51.31 87 SER A N 1
ATOM 691 C CA . SER A 1 87 ? -8.238 3.896 20.959 1.00 51.31 87 SER A CA 1
ATOM 692 C C . SER A 1 87 ? -7.007 2.999 21.007 1.00 51.31 87 SER A C 1
ATOM 694 O O . SER A 1 87 ? -6.217 3.126 21.965 1.00 51.31 87 SER A O 1
#

Sequence (87 aa):
MYSEIILYLGLFLVLFGAIAVVYGPEVGRSALIRYINLEISSFGVMLIFLYYFETLALLTYVAATTLITLVFIRLFVKMAEMGRLES

pLDDT: mean 90.06, std 8.98, range [51.31, 97.5]

Radius of gyration: 14.96 Å; chains: 1; bounding box: 36×20×40 Å